Protein AF-A0A367ZG11-F1 (afdb_monomer_lite)

Radius of gyration: 12.8 Å; chains: 1; bounding box: 26×38×24 Å

pLDDT: mean 93.76, std 7.86, range [63.56, 98.5]

Secondary structure (DSSP, 8-state):
----------SHHHHHHHHHHHHHHHHHTTS-SSGGG-TTSHHHHHHH--

Sequence (50 aa):
MPDYFDRFIRDQKHFKAVVEYIHQNPVKAGLVAAAQDWPWSSAAETARNA

Structure (mmCIF, N/CA/C/O backbone):
data_AF-A0A367ZG11-F1
#
_entry.id   AF-A0A367ZG11-F1
#
loop_
_atom_site.group_PDB
_atom_site.id
_atom_site.type_symbol
_atom_site.label_atom_id
_atom_site.label_alt_id
_atom_site.label_comp_id
_atom_site.label_asym_id
_atom_site.label_entity_id
_atom_site.label_seq_id
_atom_site.pdbx_PDB_ins_code
_atom_site.Cartn_x
_atom_site.Cartn_y
_atom_site.Cartn_z
_atom_site.occupancy
_atom_site.B_iso_or_equiv
_atom_site.auth_seq_id
_atom_site.auth_comp_id
_atom_site.auth_asym_id
_atom_site.auth_atom_id
_atom_site.pdbx_PDB_model_num
ATOM 1 N N . MET A 1 1 ? 9.652 -25.056 -3.022 1.00 63.56 1 MET A N 1
ATOM 2 C CA . MET A 1 1 ? 8.840 -24.040 -2.319 1.00 63.56 1 MET A CA 1
ATOM 3 C C . MET A 1 1 ? 8.608 -22.900 -3.292 1.00 63.56 1 MET A C 1
ATOM 5 O O . MET A 1 1 ? 9.548 -22.614 -4.025 1.00 63.56 1 MET A O 1
ATOM 9 N N . PRO A 1 2 ? 7.408 -22.308 -3.381 1.00 77.38 2 PRO A N 1
ATOM 10 C CA . PRO A 1 2 ? 7.256 -21.076 -4.141 1.00 77.38 2 PRO A CA 1
ATOM 11 C C . PRO A 1 2 ? 8.036 -19.967 -3.423 1.00 77.38 2 PRO A C 1
ATOM 13 O O . PRO A 1 2 ? 7.933 -19.827 -2.205 1.00 77.38 2 PRO A O 1
ATOM 16 N N . ASP A 1 3 ? 8.876 -19.272 -4.180 1.00 86.31 3 ASP A N 1
ATOM 17 C CA . ASP A 1 3 ? 9.692 -18.145 -3.723 1.00 86.31 3 ASP A CA 1
ATOM 18 C C . ASP A 1 3 ? 8.830 -16.872 -3.563 1.00 86.31 3 ASP A C 1
ATOM 20 O O . ASP A 1 3 ? 7.615 -16.901 -3.792 1.00 86.31 3 ASP A O 1
ATOM 24 N N . TYR A 1 4 ? 9.428 -15.745 -3.178 1.00 84.50 4 TYR A N 1
ATOM 25 C CA . TYR A 1 4 ? 8.744 -14.449 -3.187 1.00 84.50 4 TYR A CA 1
ATOM 26 C C . TYR A 1 4 ? 8.583 -13.905 -4.616 1.00 84.50 4 TYR A C 1
ATOM 28 O O . TYR A 1 4 ? 9.403 -14.147 -5.498 1.00 84.50 4 TYR A O 1
ATOM 36 N N . PHE A 1 5 ? 7.513 -13.141 -4.849 1.00 88.44 5 PHE A N 1
ATOM 37 C CA . PHE A 1 5 ? 7.327 -12.406 -6.101 1.00 88.44 5 PHE A CA 1
ATOM 38 C C . PHE A 1 5 ? 7.964 -11.023 -5.976 1.00 88.44 5 PHE A C 1
ATOM 40 O O . PHE A 1 5 ? 7.501 -10.206 -5.177 1.00 88.44 5 PHE A O 1
ATOM 47 N N . ASP A 1 6 ? 8.996 -10.745 -6.771 1.00 92.56 6 ASP A N 1
ATOM 48 C CA . ASP A 1 6 ? 9.677 -9.454 -6.793 1.00 92.56 6 ASP A CA 1
ATOM 49 C C . ASP A 1 6 ? 9.400 -8.664 -8.077 1.00 92.56 6 ASP A C 1
ATOM 51 O O . ASP A 1 6 ? 9.089 -9.195 -9.148 1.00 92.56 6 ASP A O 1
ATOM 55 N N . ARG A 1 7 ? 9.462 -7.334 -7.965 1.00 92.12 7 ARG A N 1
ATOM 56 C CA . ARG A 1 7 ? 9.363 -6.447 -9.122 1.00 92.12 7 ARG A CA 1
ATOM 57 C C . ARG A 1 7 ? 10.148 -5.167 -8.893 1.00 92.12 7 ARG A C 1
ATOM 59 O O . ARG A 1 7 ? 9.859 -4.409 -7.973 1.00 92.12 7 ARG A O 1
ATOM 66 N N . PHE A 1 8 ? 11.100 -4.890 -9.781 1.00 96.81 8 PHE A N 1
ATOM 67 C CA . PHE A 1 8 ? 11.898 -3.669 -9.718 1.00 96.81 8 PHE A CA 1
ATOM 68 C C . PHE A 1 8 ? 11.062 -2.412 -10.026 1.00 96.81 8 PHE A C 1
ATOM 70 O O . PHE A 1 8 ? 10.371 -2.338 -11.051 1.00 96.81 8 PHE A O 1
ATOM 77 N N . ILE A 1 9 ? 11.159 -1.404 -9.154 1.00 97.88 9 ILE A N 1
ATOM 78 C CA . ILE A 1 9 ? 10.522 -0.094 -9.318 1.00 97.88 9 ILE A CA 1
ATOM 79 C C . ILE A 1 9 ? 11.378 0.772 -10.243 1.00 97.88 9 ILE A C 1
ATOM 81 O O . ILE A 1 9 ? 12.557 0.989 -9.996 1.00 97.88 9 ILE A O 1
ATOM 85 N N . ARG A 1 10 ? 10.775 1.259 -11.332 1.00 96.75 10 ARG A N 1
ATOM 86 C CA . ARG A 1 10 ? 11.495 1.882 -12.461 1.00 96.75 10 ARG A CA 1
ATOM 87 C C . ARG A 1 10 ? 11.521 3.404 -12.399 1.00 96.75 10 ARG A C 1
ATOM 89 O O . ARG A 1 10 ? 12.417 4.020 -12.958 1.00 96.75 10 ARG A O 1
ATOM 96 N N . ASP A 1 11 ? 10.522 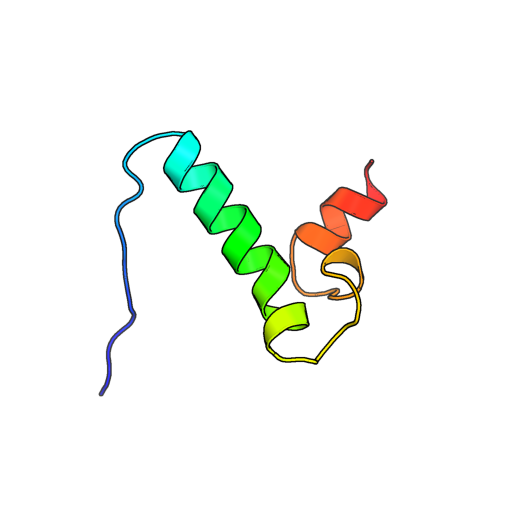3.989 -11.749 1.00 98.25 11 ASP A N 1
ATOM 97 C CA . ASP A 1 11 ? 10.342 5.428 -11.624 1.00 98.25 11 ASP A CA 1
ATOM 98 C C . ASP A 1 11 ? 9.348 5.749 -10.492 1.00 98.25 11 ASP A C 1
ATOM 100 O O . ASP A 1 11 ? 8.727 4.862 -9.891 1.00 98.25 11 ASP A O 1
ATOM 104 N N . GLN A 1 12 ? 9.174 7.043 -10.221 1.00 98.44 12 GLN A N 1
ATOM 105 C CA . GLN A 1 12 ? 8.280 7.536 -9.176 1.00 98.44 12 GLN A CA 1
ATOM 106 C C . GLN A 1 12 ? 6.800 7.211 -9.438 1.00 98.44 12 GLN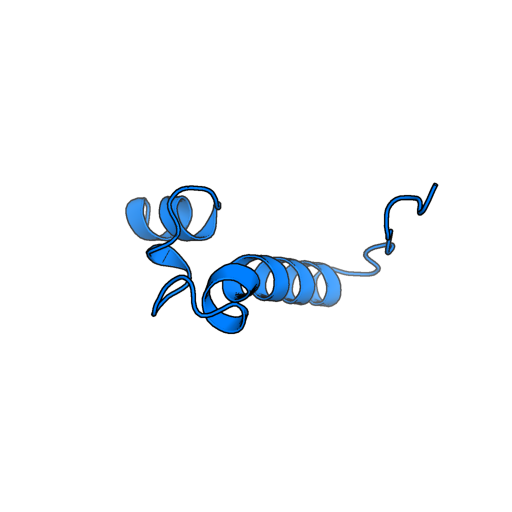 A C 1
ATOM 108 O O . GLN A 1 12 ? 6.022 7.066 -8.493 1.00 98.44 12 GLN A O 1
ATOM 113 N N . LYS A 1 13 ? 6.379 7.112 -10.704 1.00 98.31 13 LYS A N 1
ATOM 114 C CA . LYS A 1 13 ? 4.993 6.786 -11.060 1.00 98.31 13 LYS A CA 1
ATOM 115 C C . LYS A 1 13 ? 4.703 5.320 -10.745 1.00 98.31 13 LYS A C 1
ATOM 117 O O . LYS A 1 13 ? 3.676 5.028 -10.137 1.00 98.31 13 LYS A O 1
ATOM 122 N N . HIS A 1 14 ? 5.619 4.421 -11.099 1.00 98.19 14 HIS A N 1
ATOM 123 C CA . HIS A 1 14 ? 5.552 3.005 -10.757 1.00 98.19 14 HIS A CA 1
ATOM 124 C C . HIS A 1 14 ? 5.550 2.821 -9.236 1.00 98.19 14 HIS A C 1
ATOM 126 O O . HIS A 1 14 ? 4.712 2.084 -8.725 1.00 98.19 14 HIS A O 1
ATOM 132 N N . PHE A 1 15 ? 6.406 3.551 -8.511 1.00 98.12 15 PHE A N 1
ATOM 133 C CA . PHE A 1 15 ? 6.418 3.530 -7.048 1.00 98.12 15 PHE A CA 1
ATOM 134 C C . PHE A 1 15 ? 5.044 3.871 -6.455 1.00 98.12 15 PHE A C 1
ATOM 136 O O . PHE A 1 15 ? 4.471 3.071 -5.720 1.00 98.12 15 PHE A O 1
ATOM 143 N N . LYS A 1 16 ? 4.479 5.028 -6.827 1.00 97.94 16 LYS A N 1
ATOM 144 C CA . LYS A 1 16 ? 3.170 5.479 -6.325 1.00 97.94 16 LYS A CA 1
ATOM 145 C C . LYS A 1 16 ? 2.054 4.482 -6.644 1.00 97.94 16 LYS A C 1
ATOM 147 O O . LYS A 1 16 ? 1.228 4.202 -5.784 1.00 97.94 16 LYS A O 1
ATOM 152 N N . 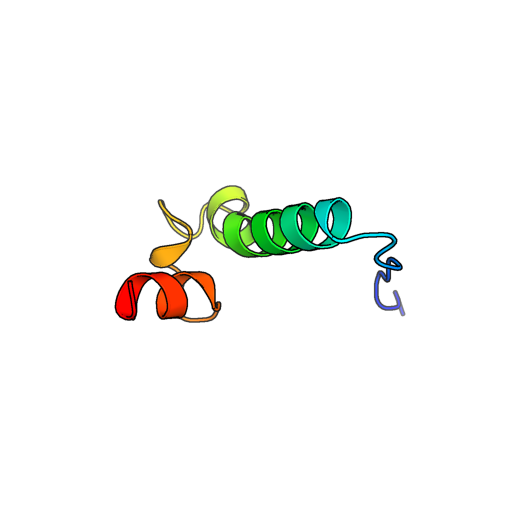ALA A 1 17 ? 2.055 3.918 -7.852 1.00 98.00 17 ALA A N 1
ATOM 153 C CA . ALA A 1 17 ? 1.063 2.925 -8.255 1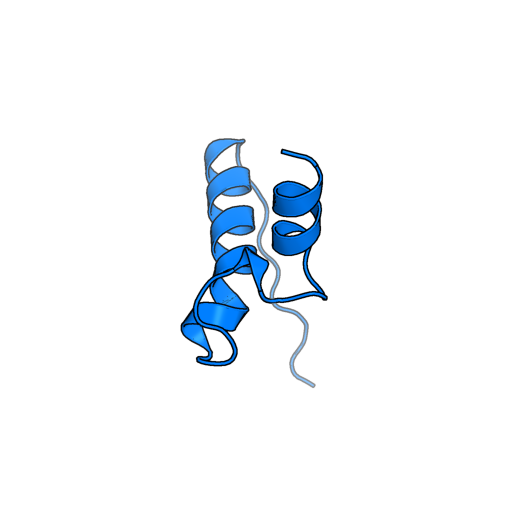.00 98.00 17 ALA A CA 1
ATOM 154 C C . ALA A 1 17 ? 1.151 1.630 -7.430 1.00 98.00 17 ALA A C 1
ATOM 156 O O . ALA A 1 17 ? 0.123 1.056 -7.081 1.00 98.00 17 ALA A O 1
ATOM 157 N N . VAL A 1 18 ? 2.364 1.172 -7.104 1.00 97.88 18 VAL A N 1
ATOM 158 C CA . VAL A 1 18 ? 2.566 -0.027 -6.275 1.00 97.88 18 VAL A CA 1
ATOM 159 C C . VAL A 1 18 ? 2.178 0.230 -4.821 1.00 97.88 18 VAL A C 1
ATOM 161 O O . VAL A 1 18 ? 1.538 -0.627 -4.219 1.00 97.88 18 VAL A O 1
ATOM 164 N N . VAL A 1 19 ? 2.497 1.404 -4.268 1.00 97.38 19 VAL A N 1
ATOM 165 C CA . VAL A 1 19 ? 2.050 1.788 -2.918 1.00 97.38 19 VAL A CA 1
ATOM 166 C C . VAL A 1 19 ? 0.522 1.785 -2.834 1.00 97.38 19 VAL A C 1
ATOM 168 O O . VAL A 1 19 ? -0.026 1.105 -1.970 1.00 97.38 19 VAL A O 1
ATOM 171 N N . GLU A 1 20 ? -0.162 2.444 -3.775 1.00 97.69 20 GLU A N 1
ATOM 172 C CA . GLU A 1 20 ? -1.631 2.448 -3.836 1.00 97.69 20 GLU A CA 1
ATOM 173 C C . GLU A 1 20 ? -2.189 1.026 -3.972 1.00 97.69 20 GLU A C 1
ATOM 175 O O . GLU A 1 20 ? -3.132 0.643 -3.285 1.00 97.69 20 GLU A O 1
ATOM 180 N N . TYR A 1 21 ? -1.574 0.195 -4.819 1.00 97.50 21 TYR A N 1
ATOM 181 C CA . TYR A 1 21 ? -1.969 -1.204 -4.960 1.00 97.50 21 TYR A CA 1
ATOM 182 C C . TYR A 1 21 ? -1.899 -1.958 -3.624 1.00 97.50 21 TYR A C 1
ATOM 184 O O . TYR A 1 21 ? -2.862 -2.637 -3.270 1.00 97.50 21 TYR A O 1
ATOM 192 N N . ILE A 1 22 ? -0.795 -1.817 -2.882 1.00 97.38 22 ILE A N 1
ATOM 193 C CA . ILE A 1 22 ? -0.600 -2.463 -1.577 1.00 97.38 22 ILE A CA 1
ATOM 194 C C . ILE A 1 22 ? -1.641 -1.964 -0.570 1.00 97.38 22 ILE A C 1
ATOM 196 O O . ILE A 1 22 ? -2.243 -2.779 0.127 1.00 97.38 22 ILE A O 1
ATOM 200 N N . HIS A 1 23 ? -1.893 -0.653 -0.519 1.00 98.25 23 HIS A N 1
ATOM 201 C CA . HIS A 1 23 ? -2.907 -0.057 0.359 1.00 98.25 23 HIS A CA 1
ATOM 202 C C . HIS A 1 23 ? -4.322 -0.557 0.053 1.00 98.25 23 HIS A C 1
ATOM 204 O O . HIS A 1 23 ? -5.097 -0.780 0.977 1.00 98.25 23 HIS A O 1
ATOM 210 N N . GLN A 1 24 ? -4.647 -0.811 -1.216 1.00 98.50 24 GLN A N 1
ATOM 211 C CA . GLN A 1 24 ? -5.958 -1.320 -1.633 1.00 98.50 24 GLN A CA 1
ATOM 212 C C . GLN A 1 24 ? -6.123 -2.840 -1.488 1.00 98.50 24 GLN A C 1
ATOM 214 O O . GLN A 1 24 ? -7.229 -3.350 -1.673 1.00 98.50 24 GLN A O 1
ATOM 219 N N . ASN A 1 25 ? -5.069 -3.601 -1.174 1.00 98.31 25 ASN A N 1
ATOM 220 C CA . ASN A 1 25 ? -5.172 -5.062 -1.068 1.00 98.31 25 ASN A CA 1
ATOM 221 C C . ASN A 1 25 ? -6.198 -5.537 -0.020 1.00 98.31 25 ASN A C 1
ATOM 223 O O . ASN A 1 25 ? -6.986 -6.419 -0.361 1.00 98.31 25 ASN A O 1
ATOM 227 N N . PRO A 1 26 ? -6.266 -4.970 1.202 1.00 98.44 26 PRO A N 1
ATOM 228 C CA . PRO A 1 26 ? -7.286 -5.345 2.183 1.00 98.44 26 PRO A CA 1
ATOM 229 C C . PRO A 1 26 ? -8.720 -5.097 1.693 1.00 98.44 26 PRO A C 1
ATOM 231 O O . PRO A 1 26 ? -9.604 -5.910 1.956 1.00 98.44 26 PRO A O 1
ATOM 234 N N . VAL A 1 27 ? -8.936 -4.022 0.926 1.00 98.50 27 VAL A N 1
ATOM 235 C CA . VAL A 1 27 ? -10.238 -3.694 0.320 1.00 98.50 27 VAL A CA 1
ATOM 236 C C . VAL A 1 27 ? -10.588 -4.702 -0.773 1.00 98.50 27 VAL A C 1
ATOM 238 O O . VAL A 1 27 ? -11.671 -5.279 -0.768 1.00 98.50 27 VAL A O 1
ATOM 241 N N . LYS A 1 28 ? -9.650 -4.991 -1.683 1.00 98.38 28 LYS A N 1
ATOM 242 C CA . LYS A 1 28 ? -9.833 -5.995 -2.748 1.00 98.38 28 LYS A CA 1
ATOM 243 C C . LYS A 1 28 ? -10.067 -7.402 -2.204 1.00 98.38 28 LYS A C 1
ATOM 245 O O . LYS A 1 28 ? -10.761 -8.189 -2.838 1.00 98.38 28 LYS A O 1
ATOM 250 N N . ALA A 1 29 ? -9.490 -7.713 -1.046 1.00 98.25 29 ALA A N 1
ATOM 251 C CA . ALA A 1 29 ? -9.711 -8.963 -0.331 1.00 98.25 29 ALA A CA 1
ATOM 252 C C . ALA A 1 29 ? -11.040 -8.992 0.454 1.00 98.25 29 ALA A C 1
ATOM 254 O O . ALA A 1 29 ? -11.376 -10.030 1.017 1.00 98.25 29 ALA A O 1
ATOM 255 N N . GLY A 1 30 ? -11.789 -7.882 0.507 1.00 98.31 30 GLY A N 1
ATOM 256 C CA . GLY A 1 30 ? -13.066 -7.780 1.219 1.00 98.31 30 GLY A CA 1
ATOM 257 C C . GLY A 1 30 ? -12.941 -7.736 2.744 1.00 98.31 30 GLY A C 1
ATOM 258 O O . GLY A 1 30 ? -13.915 -8.006 3.439 1.00 98.31 30 GLY A O 1
ATOM 259 N N . LEU A 1 31 ? -11.755 -7.426 3.274 1.00 98.19 31 LEU A N 1
ATOM 260 C CA . LEU A 1 31 ? -11.495 -7.413 4.717 1.00 98.19 31 LEU A CA 1
ATOM 261 C C . LEU A 1 31 ? -11.969 -6.117 5.385 1.00 98.19 31 LEU A C 1
ATOM 263 O O . LE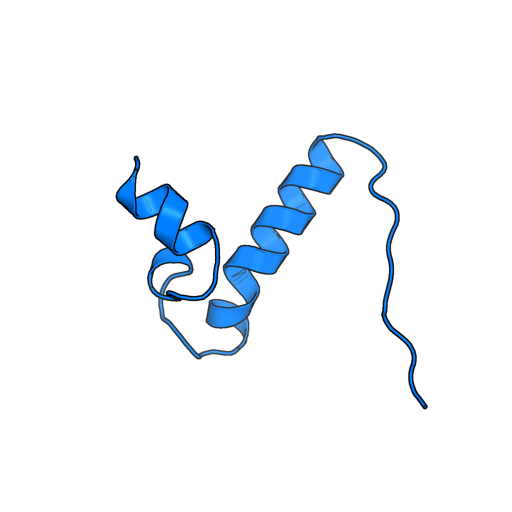U A 1 31 ? -12.337 -6.127 6.556 1.00 98.19 31 LEU A O 1
ATOM 267 N N . VAL A 1 32 ? -11.943 -5.009 4.644 1.00 98.31 32 VAL A N 1
ATOM 268 C CA . VAL A 1 32 ? -12.341 -3.669 5.094 1.00 98.31 32 VAL A CA 1
ATOM 269 C C . VAL A 1 32 ? -12.995 -2.889 3.954 1.00 98.31 32 VAL A C 1
ATOM 271 O O . VAL A 1 32 ? -12.755 -3.184 2.783 1.00 98.31 32 VAL A O 1
ATOM 274 N N . ALA A 1 33 ? -13.809 -1.885 4.292 1.00 97.88 33 ALA A N 1
ATOM 275 C CA . ALA A 1 33 ? -14.489 -1.037 3.312 1.00 97.88 33 ALA A CA 1
ATOM 276 C C . ALA A 1 33 ? -13.567 0.040 2.716 1.00 97.88 33 ALA A C 1
ATOM 278 O O . ALA A 1 33 ? -13.706 0.377 1.540 1.00 97.88 33 ALA A O 1
ATOM 279 N N . ALA A 1 34 ? -12.615 0.553 3.500 1.00 97.69 34 ALA A N 1
ATOM 280 C CA . ALA A 1 34 ? -11.616 1.513 3.051 1.00 97.69 34 ALA A CA 1
ATOM 281 C C . ALA A 1 34 ? -10.199 1.101 3.484 1.00 97.69 34 ALA A C 1
ATOM 283 O O . ALA A 1 34 ? -10.004 0.420 4.489 1.00 97.69 34 ALA A O 1
ATOM 284 N N . ALA A 1 35 ? -9.182 1.523 2.726 1.00 97.94 35 ALA A N 1
ATOM 285 C CA . ALA A 1 35 ? -7.784 1.161 2.985 1.00 97.94 35 ALA A CA 1
ATOM 286 C C . ALA A 1 35 ? -7.285 1.640 4.364 1.00 97.94 35 ALA A C 1
ATOM 288 O O . ALA A 1 35 ? -6.471 0.976 5.005 1.00 97.94 35 ALA A O 1
ATOM 289 N N . GLN A 1 36 ? -7.794 2.781 4.833 1.00 97.56 36 GLN A N 1
ATOM 290 C CA . GLN A 1 36 ? -7.447 3.395 6.116 1.00 97.56 36 GLN A CA 1
ATOM 291 C C . GLN A 1 36 ? -7.959 2.589 7.318 1.00 97.56 36 GLN A C 1
ATOM 293 O O . GLN A 1 36 ? -7.390 2.690 8.403 1.00 97.56 36 GLN A O 1
ATOM 298 N N . ASP A 1 37 ? -8.989 1.763 7.121 1.00 97.75 37 ASP A N 1
ATOM 299 C CA . ASP A 1 37 ? -9.571 0.925 8.173 1.00 97.75 37 ASP A CA 1
ATOM 300 C C . ASP A 1 37 ? -8.701 -0.303 8.483 1.00 97.75 37 ASP A C 1
ATOM 302 O O . ASP A 1 37 ? -8.973 -1.028 9.437 1.00 97.75 37 ASP A O 1
ATOM 306 N N . TRP A 1 38 ? -7.653 -0.567 7.688 1.00 97.69 38 TRP A N 1
ATOM 307 C CA . TRP A 1 38 ? -6.738 -1.686 7.902 1.00 97.69 38 TRP A CA 1
ATOM 308 C C . TRP A 1 38 ? -5.551 -1.280 8.796 1.00 97.69 38 TRP A C 1
ATOM 310 O O . TRP A 1 38 ? -4.579 -0.700 8.295 1.00 97.69 38 TRP A O 1
ATOM 320 N N . PRO A 1 39 ? -5.554 -1.612 10.107 1.00 95.62 39 PRO A N 1
ATOM 321 C CA . PRO A 1 39 ? -4.601 -1.056 11.073 1.00 95.62 39 PRO A CA 1
ATOM 322 C C . PRO A 1 39 ? -3.159 -1.530 10.860 1.00 95.62 39 PRO A C 1
ATOM 324 O O . PRO A 1 39 ? -2.226 -0.896 11.347 1.00 95.62 39 PRO A O 1
ATOM 327 N N . TRP A 1 40 ? -2.968 -2.621 10.115 1.00 95.94 40 TRP A N 1
ATOM 328 C CA . TRP A 1 40 ? -1.664 -3.222 9.835 1.00 95.94 40 TRP A CA 1
ATOM 329 C C . TRP A 1 40 ? -1.021 -2.712 8.534 1.00 95.94 40 TRP A C 1
ATOM 331 O O . TRP A 1 40 ? -0.148 -3.378 7.981 1.00 95.94 40 TRP A O 1
ATOM 341 N N . SER A 1 41 ? -1.450 -1.559 8.009 1.00 96.25 41 SER A N 1
ATOM 342 C CA . SER A 1 41 ? -0.772 -0.888 6.891 1.00 96.25 41 SER A CA 1
ATOM 343 C C . SER A 1 41 ? -0.523 0.594 7.161 1.00 96.25 41 SER A C 1
ATOM 345 O O . SER A 1 41 ? -1.201 1.229 7.971 1.00 96.25 41 SER A O 1
ATOM 347 N N . SER A 1 42 ? 0.411 1.174 6.406 1.00 96.88 42 SER A N 1
ATOM 348 C CA . SER A 1 42 ? 0.704 2.609 6.448 1.00 96.88 42 SER A CA 1
ATOM 349 C C . SER A 1 42 ? -0.427 3.492 5.907 1.00 96.88 42 SER A C 1
ATOM 351 O O . SER A 1 42 ? -0.405 4.700 6.141 1.00 96.88 42 SER A O 1
ATOM 353 N N . ALA A 1 43 ? -1.442 2.928 5.239 1.00 96.25 43 ALA A N 1
ATOM 354 C CA . ALA A 1 43 ? -2.638 3.680 4.852 1.00 96.25 43 ALA A CA 1
ATOM 355 C C . ALA A 1 43 ? -3.392 4.197 6.088 1.00 96.25 43 ALA A C 1
ATOM 357 O O . ALA A 1 43 ? -3.815 5.352 6.121 1.00 96.25 43 ALA A O 1
ATOM 358 N N . ALA A 1 44 ? -3.489 3.370 7.134 1.00 95.00 44 ALA A N 1
ATOM 359 C CA . ALA A 1 44 ? -4.129 3.747 8.3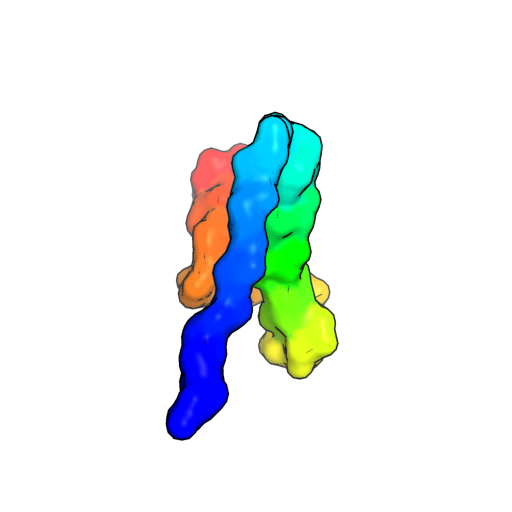89 1.00 95.00 44 ALA A CA 1
ATOM 360 C C . ALA A 1 44 ? -3.327 4.811 9.153 1.00 95.00 44 ALA A C 1
ATOM 362 O O . ALA A 1 44 ? -3.904 5.700 9.768 1.00 95.00 44 ALA A O 1
ATOM 363 N N . GLU A 1 45 ? -1.995 4.743 9.119 1.00 92.06 45 GLU A N 1
ATOM 364 C CA . GLU A 1 45 ? -1.133 5.756 9.741 1.00 92.06 45 GLU A CA 1
ATOM 365 C C . GLU A 1 45 ? -1.204 7.099 9.013 1.00 92.06 45 GLU A C 1
ATOM 367 O O . GLU A 1 45 ? -1.376 8.133 9.651 1.00 92.06 45 GLU A O 1
ATOM 372 N N . THR A 1 46 ? -1.147 7.077 7.680 1.00 85.44 46 THR A N 1
ATOM 373 C CA . THR A 1 46 ? -1.237 8.288 6.853 1.00 85.44 46 THR A CA 1
ATOM 374 C C . THR A 1 46 ? -2.543 9.035 7.117 1.00 85.44 46 THR A C 1
ATOM 376 O O . THR A 1 46 ? -2.530 10.250 7.254 1.00 85.44 46 THR A O 1
ATOM 379 N N . ALA A 1 47 ? -3.656 8.312 7.261 1.00 83.19 47 ALA A N 1
ATOM 380 C CA . ALA A 1 47 ? -4.961 8.896 7.564 1.00 83.19 47 ALA A CA 1
ATOM 381 C C . ALA A 1 47 ? -5.070 9.493 8.975 1.00 83.19 47 ALA A C 1
ATOM 383 O O . ALA A 1 47 ? -5.849 10.415 9.182 1.00 83.19 47 ALA A O 1
ATOM 384 N N . ARG A 1 48 ? -4.308 8.976 9.947 1.00 82.00 48 ARG A N 1
ATOM 385 C CA . ARG A 1 48 ? -4.267 9.528 11.312 1.00 82.00 48 ARG A CA 1
ATOM 386 C C . ARG A 1 48 ? -3.441 10.810 11.413 1.00 82.00 48 ARG A C 1
ATOM 388 O O . ARG A 1 48 ? -3.652 11.578 12.345 1.00 82.00 48 ARG A O 1
ATOM 395 N N . ASN A 1 49 ? -2.499 11.003 10.492 1.00 79.50 49 ASN A N 1
ATOM 396 C CA . ASN A 1 49 ? -1.537 12.107 10.505 1.00 79.50 49 ASN A CA 1
ATOM 397 C C . ASN A 1 49 ? -1.835 13.189 9.447 1.00 79.50 49 ASN A C 1
ATOM 399 O O . ASN A 1 49 ? -1.045 14.124 9.314 1.00 79.50 49 ASN A O 1
ATOM 403 N N . ALA A 1 50 ? -2.914 13.032 8.675 1.00 68.75 50 ALA A N 1
ATOM 404 C CA . ALA A 1 50 ? -3.396 13.986 7.674 1.00 68.75 50 ALA A CA 1
ATOM 405 C C . ALA A 1 50 ? -4.434 14.937 8.281 1.00 68.75 50 ALA A C 1
ATOM 407 O O . ALA A 1 50 ? -4.415 16.126 7.894 1.00 68.75 50 ALA A O 1
#

Foldseek 3Di:
DDDDDDDDQDDPVSVVVVLVVVLCPCVVVVNDVHSLVPPPDCSVVVVVVD